Protein AF-A0AAJ1PQC5-F1 (afdb_monomer_lite)

Structure (mmCIF, N/CA/C/O backbone):
data_AF-A0AAJ1PQC5-F1
#
_entry.id   AF-A0AAJ1PQC5-F1
#
loop_
_atom_site.group_PDB
_atom_site.id
_atom_site.type_symbol
_atom_site.label_atom_id
_atom_site.label_alt_id
_atom_site.label_comp_id
_atom_site.label_asym_id
_atom_site.label_entity_id
_atom_site.label_seq_id
_atom_site.pdbx_PDB_ins_code
_atom_site.Cartn_x
_atom_site.Cartn_y
_atom_site.Cartn_z
_atom_site.occupancy
_atom_site.B_iso_or_equiv
_atom_site.auth_seq_id
_atom_site.auth_comp_id
_atom_site.auth_asym_id
_atom_site.auth_atom_id
_atom_site.pdbx_PDB_model_num
ATOM 1 N N . MET A 1 1 ? 17.591 -5.367 -22.629 1.00 50.50 1 MET A N 1
ATOM 2 C CA . MET A 1 1 ? 16.717 -6.170 -21.753 1.00 50.50 1 MET A CA 1
ATOM 3 C C . MET A 1 1 ? 16.448 -5.276 -20.563 1.00 50.50 1 MET A C 1
ATOM 5 O O . MET A 1 1 ? 17.423 -4.850 -19.960 1.00 50.50 1 MET A O 1
ATOM 9 N N . GLU A 1 2 ? 15.208 -4.846 -20.338 1.00 67.56 2 GLU A N 1
ATOM 10 C CA . GLU A 1 2 ? 14.907 -4.067 -19.130 1.00 67.56 2 GLU A CA 1
ATOM 11 C C . GLU A 1 2 ? 15.079 -4.991 -17.922 1.00 67.56 2 GLU A C 1
ATOM 13 O O . GLU A 1 2 ? 14.553 -6.107 -17.912 1.00 67.56 2 GLU A O 1
ATOM 18 N N . GLU A 1 3 ? 15.882 -4.566 -16.949 1.00 77.44 3 GLU A N 1
ATOM 19 C CA . GLU A 1 3 ? 16.037 -5.303 -15.701 1.00 77.44 3 GLU A CA 1
ATOM 20 C C . GLU A 1 3 ? 14.695 -5.320 -14.972 1.00 77.44 3 GLU A C 1
ATOM 22 O O . GLU A 1 3 ? 14.032 -4.295 -14.812 1.00 77.44 3 GLU A O 1
ATOM 27 N N . THR A 1 4 ? 14.256 -6.512 -14.570 1.00 87.38 4 THR A N 1
ATOM 28 C CA . THR A 1 4 ? 12.990 -6.656 -13.856 1.00 87.38 4 THR A CA 1
ATOM 29 C C . THR A 1 4 ? 13.178 -6.237 -12.407 1.00 87.38 4 THR A C 1
ATOM 31 O O . THR A 1 4 ? 14.032 -6.761 -11.696 1.00 87.38 4 THR A O 1
ATOM 34 N N . VAL A 1 5 ? 12.336 -5.316 -11.960 1.00 91.06 5 VAL A N 1
ATOM 35 C CA . VAL A 1 5 ? 12.307 -4.819 -10.585 1.00 91.06 5 VAL A CA 1
ATOM 36 C C . VAL A 1 5 ? 11.948 -5.948 -9.631 1.00 91.06 5 VAL A C 1
ATOM 38 O O . VAL A 1 5 ? 10.917 -6.592 -9.810 1.00 91.06 5 VAL A O 1
ATOM 41 N N . ILE A 1 6 ? 12.747 -6.158 -8.585 1.00 93.88 6 ILE A N 1
ATOM 42 C CA . ILE A 1 6 ? 12.507 -7.206 -7.586 1.00 93.88 6 ILE A CA 1
ATOM 43 C C . ILE A 1 6 ? 12.050 -6.591 -6.260 1.00 93.88 6 ILE A C 1
ATOM 45 O O . ILE A 1 6 ? 12.682 -5.682 -5.718 1.00 93.88 6 ILE A O 1
ATOM 49 N N . CYS A 1 7 ? 10.951 -7.109 -5.708 1.00 95.56 7 CYS A N 1
ATOM 50 C CA . CYS A 1 7 ? 10.478 -6.755 -4.375 1.00 95.56 7 CYS A CA 1
ATOM 51 C C . CYS A 1 7 ? 11.510 -7.151 -3.316 1.00 95.56 7 CYS A C 1
ATOM 53 O O . CYS A 1 7 ? 11.916 -8.305 -3.234 1.00 95.56 7 CYS A O 1
ATOM 55 N N . ARG A 1 8 ? 11.869 -6.227 -2.425 1.00 94.75 8 ARG A N 1
ATOM 56 C CA . ARG A 1 8 ? 12.889 -6.475 -1.391 1.00 94.75 8 ARG A CA 1
ATOM 57 C C . ARG A 1 8 ? 12.414 -7.320 -0.209 1.00 94.75 8 ARG A C 1
ATOM 59 O O . ARG A 1 8 ? 13.218 -7.636 0.660 1.00 94.75 8 ARG A O 1
ATOM 66 N N . LEU A 1 9 ? 11.121 -7.641 -0.150 1.00 94.75 9 LEU A N 1
ATOM 67 C CA . LEU A 1 9 ? 10.539 -8.444 0.926 1.00 94.75 9 LEU A CA 1
ATOM 68 C C . LEU A 1 9 ? 10.307 -9.893 0.492 1.00 94.75 9 LEU A C 1
ATOM 70 O O . LEU A 1 9 ? 10.751 -10.800 1.186 1.00 94.75 9 LEU A O 1
ATOM 74 N N . CYS A 1 10 ? 9.652 -10.116 -0.651 1.00 96.12 10 CYS A N 1
ATOM 75 C CA . CYS A 1 10 ? 9.372 -11.468 -1.152 1.00 96.12 10 CYS A CA 1
ATOM 76 C C . CYS A 1 10 ? 10.337 -11.958 -2.240 1.00 96.12 10 CYS A C 1
ATOM 78 O O . CYS A 1 10 ? 10.259 -13.120 -2.616 1.00 96.12 10 CYS A O 1
ATOM 80 N N . PHE A 1 11 ? 11.231 -11.103 -2.749 1.00 95.12 11 PHE A N 1
ATOM 81 C CA . PHE A 1 11 ? 12.136 -11.413 -3.865 1.00 95.12 11 PHE A CA 1
ATOM 82 C C . PHE A 1 11 ? 11.437 -11.802 -5.179 1.00 95.12 11 PHE A C 1
ATOM 84 O O . PHE A 1 11 ? 12.050 -12.397 -6.061 1.00 95.12 11 PHE A O 1
ATOM 91 N N . GLU A 1 12 ? 10.173 -11.412 -5.348 1.00 94.94 12 GLU A N 1
ATOM 92 C CA . GLU A 1 12 ? 9.416 -11.619 -6.585 1.00 94.94 12 GLU A CA 1
ATOM 93 C C . GLU A 1 12 ? 9.479 -10.396 -7.516 1.00 94.94 12 GLU A C 1
ATOM 95 O O . GLU A 1 12 ? 9.625 -9.259 -7.042 1.00 94.94 12 GLU A O 1
ATOM 100 N N . PRO A 1 13 ? 9.335 -10.601 -8.838 1.00 94.69 13 PRO A N 1
ATOM 101 C CA . PRO A 1 13 ? 9.296 -9.518 -9.811 1.00 94.69 13 PRO A CA 1
ATOM 102 C C . PRO A 1 13 ? 8.061 -8.618 -9.657 1.00 94.69 13 PRO A C 1
ATOM 104 O O . PRO A 1 13 ? 6.956 -9.075 -9.365 1.00 94.69 13 PRO A O 1
ATOM 107 N N . VAL A 1 14 ? 8.238 -7.319 -9.904 1.00 93.88 14 VAL A N 1
ATOM 108 C CA . VAL A 1 14 ? 7.193 -6.292 -9.809 1.00 93.88 14 VAL A CA 1
ATOM 109 C C . VAL A 1 14 ? 7.008 -5.601 -11.158 1.00 93.88 14 VAL A C 1
ATOM 111 O O . VAL A 1 14 ? 7.722 -4.663 -11.491 1.00 93.88 14 VAL A O 1
ATOM 114 N N . PHE A 1 15 ? 6.005 -6.029 -11.924 1.00 90.44 15 PHE A N 1
ATOM 115 C CA . PHE A 1 15 ? 5.760 -5.510 -13.279 1.00 90.44 15 PHE A CA 1
ATOM 116 C C . PHE A 1 15 ? 5.062 -4.140 -13.308 1.00 90.44 15 PHE A C 1
ATOM 118 O O . PHE A 1 15 ? 5.308 -3.329 -14.191 1.00 90.44 15 PHE A O 1
ATOM 125 N N . ASN A 1 16 ? 4.201 -3.857 -12.325 1.00 90.75 16 ASN A N 1
ATOM 126 C CA . ASN A 1 16 ? 3.423 -2.617 -12.238 1.00 90.75 16 ASN A CA 1
ATOM 127 C C . ASN A 1 16 ? 3.751 -1.875 -10.941 1.00 90.75 16 ASN A C 1
ATOM 129 O O . ASN A 1 16 ? 2.953 -1.833 -10.001 1.00 90.75 16 ASN A O 1
ATOM 133 N N . PHE A 1 17 ? 4.965 -1.330 -10.863 1.00 94.50 17 PHE A N 1
ATOM 134 C CA . PHE A 1 17 ? 5.478 -0.775 -9.617 1.00 94.50 17 PHE A CA 1
ATOM 135 C C . PHE A 1 17 ? 4.705 0.472 -9.150 1.00 94.50 17 PHE A C 1
ATOM 137 O O . PHE A 1 17 ? 4.759 1.554 -9.745 1.00 94.50 17 PHE A O 1
ATOM 144 N N . LEU A 1 18 ? 4.017 0.332 -8.014 1.00 96.25 18 LEU A N 1
ATOM 145 C CA . LEU A 1 18 ? 3.439 1.429 -7.243 1.00 96.25 18 LEU A CA 1
ATOM 146 C C . LEU A 1 18 ? 4.320 1.693 -6.025 1.00 96.25 18 LEU A C 1
ATOM 148 O O . LEU A 1 18 ? 4.478 0.819 -5.178 1.00 96.25 18 LEU A O 1
ATOM 152 N N . CYS A 1 19 ? 4.848 2.912 -5.890 1.00 96.94 19 CYS A N 1
ATOM 153 C CA . CYS A 1 19 ? 5.645 3.235 -4.712 1.00 96.94 19 CYS A CA 1
ATOM 154 C C . CYS A 1 19 ? 4.810 3.165 -3.429 1.00 96.94 19 CYS A C 1
ATOM 156 O O . CYS A 1 19 ? 3.636 3.552 -3.394 1.00 96.94 19 CYS A O 1
ATOM 158 N N . VAL A 1 20 ? 5.470 2.773 -2.342 1.00 96.81 20 VAL A N 1
ATOM 159 C CA . VAL A 1 20 ? 4.866 2.676 -1.008 1.00 96.81 20 VAL A CA 1
ATOM 160 C C . VAL A 1 20 ? 4.241 3.992 -0.542 1.00 96.81 20 VAL A C 1
ATOM 162 O O . VAL A 1 20 ? 3.238 3.976 0.149 1.00 96.81 20 VAL A O 1
ATOM 165 N N . ASN A 1 21 ? 4.736 5.149 -0.994 1.00 97.69 21 ASN A N 1
ATOM 166 C CA . ASN A 1 21 ? 4.124 6.446 -0.684 1.00 97.69 21 ASN A CA 1
ATOM 167 C C . ASN A 1 21 ? 2.756 6.645 -1.358 1.00 97.69 21 ASN A C 1
ATOM 169 O O . ASN A 1 21 ? 1.885 7.319 -0.810 1.00 97.69 21 ASN A O 1
ATOM 173 N N . CYS A 1 22 ? 2.548 6.091 -2.555 1.00 97.50 22 CYS A N 1
ATOM 174 C CA . CYS A 1 22 ? 1.241 6.117 -3.210 1.00 97.50 22 CYS A CA 1
ATOM 175 C C . CYS A 1 22 ? 0.244 5.194 -2.512 1.00 97.50 22 CYS A C 1
ATOM 177 O O . CYS A 1 22 ? -0.921 5.570 -2.395 1.00 97.50 22 CYS A O 1
ATOM 179 N N . LEU A 1 23 ? 0.703 4.028 -2.053 1.00 96.06 23 LEU A N 1
ATOM 180 C CA . LEU A 1 23 ? -0.105 3.104 -1.259 1.00 96.06 23 LEU A CA 1
ATOM 181 C C . LEU A 1 23 ? -0.443 3.722 0.106 1.00 96.06 23 LEU A C 1
ATOM 183 O O . LEU A 1 23 ? -1.614 3.751 0.481 1.00 96.06 23 LEU A O 1
ATOM 187 N N . ASN A 1 24 ? 0.550 4.331 0.769 1.00 97.38 24 ASN A N 1
ATOM 188 C CA . ASN A 1 24 ? 0.394 5.045 2.034 1.00 97.38 24 ASN A CA 1
ATOM 189 C C . ASN A 1 24 ? -0.730 6.071 1.959 1.00 97.38 24 ASN A C 1
ATOM 191 O O . ASN A 1 24 ? -1.656 6.021 2.749 1.00 97.38 24 ASN A O 1
ATOM 195 N N . LYS A 1 25 ? -0.716 6.944 0.944 1.00 96.88 25 LYS A N 1
ATOM 196 C CA . LYS A 1 25 ? -1.757 7.968 0.765 1.00 96.88 25 LYS A CA 1
ATOM 197 C C . LYS A 1 25 ? -3.172 7.391 0.736 1.00 96.88 25 LYS A C 1
ATOM 199 O O . LYS A 1 25 ? -4.076 7.992 1.309 1.00 96.88 25 LYS A O 1
ATOM 204 N N . THR A 1 26 ? -3.371 6.255 0.068 1.00 94.62 26 THR A N 1
ATOM 205 C CA . THR A 1 26 ? -4.680 5.591 0.018 1.00 94.62 26 THR A CA 1
ATOM 206 C C . THR A 1 26 ? -5.082 5.068 1.398 1.00 94.62 26 THR A C 1
ATOM 208 O O . THR A 1 26 ? -6.222 5.263 1.818 1.00 94.62 26 THR A O 1
ATOM 211 N N . ILE A 1 27 ? -4.149 4.457 2.125 1.00 95.31 27 ILE A N 1
ATOM 212 C CA . ILE A 1 27 ? -4.405 3.882 3.450 1.00 95.31 27 ILE A CA 1
ATOM 213 C C . ILE A 1 27 ? -4.585 4.977 4.508 1.00 95.31 27 ILE A C 1
ATOM 215 O O . ILE A 1 27 ? -5.548 4.913 5.265 1.00 95.31 27 ILE A O 1
ATOM 219 N N . SER A 1 28 ? -3.748 6.019 4.524 1.00 96.00 28 SER A N 1
ATOM 220 C CA . SER A 1 28 ? -3.887 7.189 5.403 1.00 96.00 28 SER A CA 1
ATOM 221 C C . SER A 1 28 ? -5.239 7.869 5.201 1.00 96.00 28 SER A C 1
ATOM 223 O O . SER A 1 28 ? -5.921 8.178 6.176 1.00 96.00 28 SER A O 1
ATOM 225 N N . ALA A 1 29 ? -5.672 8.056 3.946 1.00 94.50 29 ALA A N 1
ATOM 226 C CA . ALA A 1 29 ? -6.985 8.627 3.649 1.00 94.50 29 ALA A CA 1
ATOM 227 C C . ALA A 1 29 ? -8.111 7.755 4.228 1.00 94.50 29 ALA A C 1
ATOM 229 O O . ALA A 1 29 ? -9.009 8.262 4.902 1.00 94.50 29 ALA A O 1
ATOM 230 N N . TRP A 1 30 ? -8.024 6.436 4.051 1.00 94.12 30 TRP A N 1
ATOM 231 C CA . TRP A 1 30 ? -8.984 5.501 4.631 1.00 94.12 30 TRP A CA 1
ATOM 232 C C . TRP A 1 30 ? -8.986 5.529 6.170 1.00 94.12 30 TRP A C 1
ATOM 234 O O . TRP A 1 30 ? -10.049 5.680 6.773 1.00 94.12 30 TRP A O 1
ATOM 244 N N . LEU A 1 31 ? -7.819 5.470 6.818 1.00 93.94 31 LEU A N 1
ATOM 245 C CA . LEU A 1 31 ? -7.690 5.527 8.279 1.00 93.94 31 LEU A CA 1
ATOM 246 C C . LEU A 1 31 ? -8.213 6.847 8.854 1.00 93.94 31 LEU A C 1
ATOM 248 O O . LEU A 1 31 ? -8.929 6.828 9.856 1.00 93.94 31 LEU A O 1
ATOM 252 N N . SER A 1 32 ? -7.928 7.977 8.199 1.00 93.62 32 SER A N 1
ATOM 253 C CA . SER A 1 32 ? -8.406 9.302 8.621 1.00 93.62 32 SER A CA 1
ATOM 254 C C . SER A 1 32 ? -9.933 9.406 8.634 1.00 93.62 32 SER A C 1
ATOM 256 O O . SER A 1 32 ? -10.503 10.074 9.491 1.00 93.62 32 SER A O 1
ATOM 258 N N . SER A 1 33 ? -10.617 8.675 7.745 1.00 91.31 33 SER A N 1
ATOM 259 C CA . SER A 1 33 ? -12.083 8.644 7.709 1.00 91.31 33 SER A CA 1
ATOM 260 C C . SER A 1 33 ? -12.712 7.833 8.848 1.00 91.31 33 SER A C 1
ATOM 262 O O . SER A 1 33 ? -13.912 7.942 9.089 1.00 91.31 33 SER A O 1
ATOM 264 N N . LEU A 1 34 ? -11.919 7.009 9.545 1.00 88.44 34 LEU A N 1
ATOM 265 C CA . LEU A 1 34 ? -12.406 6.086 10.569 1.00 88.44 34 LEU A CA 1
ATOM 266 C C . LEU A 1 34 ? -11.937 6.457 11.976 1.00 88.44 34 LEU A C 1
ATOM 268 O O . LEU A 1 34 ? -12.730 6.400 12.915 1.00 88.44 34 LEU A O 1
ATOM 272 N N . ASN A 1 35 ? -10.648 6.764 12.148 1.00 81.00 35 ASN A N 1
ATOM 273 C CA . ASN A 1 35 ? -10.043 6.981 13.458 1.00 81.00 35 ASN A CA 1
ATOM 274 C C . ASN A 1 35 ? -8.723 7.770 13.367 1.00 81.00 35 ASN A C 1
ATOM 276 O O . ASN A 1 35 ? -7.650 7.198 13.161 1.00 81.00 35 ASN A O 1
ATOM 280 N N . ASN A 1 36 ? -8.786 9.078 13.635 1.00 83.88 36 ASN A N 1
ATOM 281 C CA . ASN A 1 36 ? -7.608 9.956 13.627 1.00 83.88 36 ASN A CA 1
ATOM 282 C C . ASN A 1 36 ? -6.519 9.559 14.637 1.00 83.88 36 ASN A C 1
ATOM 284 O O . ASN A 1 36 ? -5.354 9.878 14.419 1.00 83.88 36 ASN A O 1
ATOM 288 N N . LYS A 1 37 ? -6.850 8.851 15.727 1.00 88.69 37 LYS A N 1
ATOM 289 C CA . LYS A 1 37 ? -5.842 8.429 16.714 1.00 88.69 37 LYS A CA 1
ATOM 290 C C . LYS A 1 37 ? -4.899 7.367 16.141 1.00 88.69 37 LYS A C 1
ATOM 292 O O . LYS A 1 37 ? -3.709 7.396 16.426 1.00 88.69 37 LYS A O 1
ATOM 297 N N . ILE A 1 38 ? -5.426 6.455 15.323 1.00 91.75 38 ILE A N 1
ATOM 298 C CA . ILE A 1 38 ? -4.648 5.371 14.700 1.00 91.75 38 ILE A CA 1
ATOM 299 C C . ILE A 1 38 ? -3.734 5.912 13.596 1.00 91.75 38 ILE A C 1
ATOM 301 O O . ILE A 1 38 ? -2.656 5.365 13.377 1.00 91.75 38 ILE A O 1
ATOM 305 N N . LEU A 1 39 ? -4.127 7.006 12.938 1.00 93.44 39 LEU A N 1
ATOM 306 C CA . LEU A 1 39 ? -3.361 7.603 11.846 1.00 93.44 39 LEU A CA 1
ATOM 307 C C . LEU A 1 39 ? -1.940 8.017 12.269 1.00 93.44 39 LEU A C 1
ATOM 309 O O . LEU A 1 39 ? -0.992 7.756 11.539 1.00 93.44 39 LEU A O 1
ATOM 313 N N . ASN A 1 40 ? -1.765 8.604 13.455 1.00 92.06 40 ASN A N 1
ATOM 314 C CA . ASN A 1 40 ? -0.438 9.039 13.914 1.00 92.06 40 ASN A CA 1
ATOM 315 C C . ASN A 1 40 ? 0.515 7.855 14.164 1.00 92.06 40 ASN A C 1
ATOM 317 O O . ASN A 1 40 ? 1.681 7.886 13.760 1.00 92.06 40 ASN A O 1
ATOM 321 N N . ASP A 1 41 ? 0.011 6.791 14.796 1.00 95.31 41 ASP A N 1
ATOM 322 C CA . ASP A 1 41 ? 0.772 5.552 14.981 1.00 95.31 41 ASP A CA 1
ATOM 323 C C . ASP A 1 41 ? 1.105 4.908 13.622 1.00 95.31 41 ASP A C 1
ATOM 325 O O . ASP A 1 41 ? 2.189 4.348 13.447 1.00 95.31 41 ASP A O 1
ATOM 329 N N . TYR A 1 42 ? 0.182 4.998 12.660 1.00 96.94 42 TYR A N 1
ATOM 330 C CA . TYR A 1 42 ? 0.353 4.466 11.311 1.00 96.94 42 TYR A CA 1
ATOM 331 C C . TYR A 1 42 ? 1.451 5.193 10.528 1.00 96.94 42 TYR A C 1
ATOM 333 O O . TYR A 1 42 ? 2.309 4.539 9.941 1.00 96.94 42 TYR A O 1
ATOM 341 N N . GLU A 1 43 ? 1.484 6.528 10.556 1.00 95.94 43 GLU A N 1
ATOM 342 C CA . GLU A 1 43 ? 2.538 7.292 9.873 1.00 95.94 43 GLU A CA 1
ATOM 343 C C . GLU A 1 43 ? 3.922 6.961 10.452 1.00 95.94 43 GLU A C 1
ATOM 345 O O . GLU A 1 43 ? 4.898 6.824 9.713 1.00 95.94 43 GLU A O 1
ATOM 350 N N . SER A 1 44 ? 4.001 6.726 11.766 1.00 96.31 44 SER A N 1
ATOM 351 C CA . SER A 1 44 ? 5.236 6.271 12.416 1.00 96.31 44 SER A CA 1
ATOM 352 C C . SER A 1 44 ? 5.661 4.883 11.921 1.00 96.31 44 SER A C 1
ATOM 354 O O . SER A 1 44 ? 6.835 4.651 11.632 1.00 96.31 44 SER A O 1
ATOM 356 N N . PHE A 1 45 ? 4.709 3.956 11.778 1.00 97.62 45 PHE A N 1
ATOM 357 C CA . PHE A 1 45 ? 4.952 2.644 11.180 1.00 97.62 45 PHE A CA 1
ATOM 358 C C . PHE A 1 45 ? 5.429 2.751 9.723 1.00 97.62 45 PHE A C 1
ATOM 360 O O . PHE A 1 45 ? 6.429 2.126 9.366 1.00 97.62 45 PHE A O 1
ATOM 367 N N . HIS A 1 46 ? 4.773 3.575 8.902 1.00 97.75 46 HIS A N 1
ATOM 368 C CA . HIS A 1 46 ? 5.129 3.772 7.495 1.00 97.75 46 HIS A CA 1
ATOM 369 C C . HIS A 1 46 ? 6.552 4.319 7.334 1.00 97.75 46 HIS A C 1
ATOM 371 O O . HIS A 1 46 ? 7.324 3.806 6.523 1.00 97.75 46 HIS A O 1
ATOM 377 N N . LEU A 1 47 ? 6.937 5.308 8.147 1.00 97.31 47 LEU A N 1
ATOM 378 C CA . LEU A 1 47 ? 8.299 5.852 8.152 1.00 97.31 47 LEU A CA 1
ATOM 379 C C . LEU A 1 47 ? 9.345 4.802 8.548 1.00 97.31 47 LEU A C 1
ATOM 381 O O . LEU A 1 47 ? 10.396 4.709 7.916 1.00 97.31 47 LEU A O 1
ATOM 385 N N . ASN A 1 48 ? 9.052 3.972 9.550 1.00 97.44 48 ASN A N 1
ATOM 386 C CA . ASN A 1 48 ? 9.948 2.884 9.946 1.00 97.44 48 ASN A CA 1
ATOM 387 C C . ASN A 1 48 ? 10.123 1.850 8.826 1.00 97.44 48 ASN A C 1
ATOM 389 O O . ASN A 1 48 ? 11.237 1.385 8.582 1.00 97.44 48 ASN A O 1
ATOM 393 N N . LEU A 1 49 ? 9.042 1.517 8.120 1.00 96.31 49 LEU A N 1
ATOM 394 C CA . LEU A 1 49 ? 9.072 0.596 6.988 1.00 96.31 49 LEU A CA 1
ATOM 395 C C . LEU A 1 49 ? 9.890 1.172 5.821 1.00 96.31 49 LEU A C 1
ATOM 397 O O . LEU A 1 49 ? 10.751 0.474 5.286 1.00 96.31 49 LEU A O 1
ATOM 401 N N . LEU A 1 50 ? 9.689 2.449 5.477 1.00 95.88 50 LEU A N 1
ATOM 402 C CA . LEU A 1 50 ? 10.507 3.164 4.490 1.00 95.88 50 LEU A CA 1
ATOM 403 C C . LEU A 1 50 ? 11.997 3.082 4.830 1.00 95.88 50 LEU A C 1
ATOM 405 O O . LEU A 1 50 ? 12.799 2.672 3.995 1.00 95.88 50 LEU A O 1
ATOM 409 N N . ASN A 1 51 ? 12.363 3.415 6.067 1.00 95.38 51 ASN A N 1
ATOM 410 C CA . ASN A 1 51 ? 13.759 3.405 6.503 1.00 95.38 51 ASN A CA 1
ATOM 411 C C . ASN A 1 51 ? 14.373 2.001 6.444 1.00 95.38 51 ASN A C 1
ATOM 413 O O . ASN A 1 51 ? 15.524 1.854 6.044 1.00 95.38 51 ASN A O 1
ATOM 417 N N . LYS A 1 52 ? 13.604 0.965 6.800 1.00 96.00 52 LYS A N 1
ATOM 418 C CA . LYS A 1 52 ? 14.066 -0.429 6.792 1.00 96.00 52 LYS A CA 1
ATOM 419 C C . LYS A 1 52 ? 14.338 -0.963 5.383 1.00 96.00 52 LYS A C 1
ATOM 421 O O . LYS A 1 52 ? 15.249 -1.767 5.212 1.00 96.00 52 LYS A O 1
ATOM 426 N N . PHE A 1 53 ? 13.545 -0.553 4.393 1.00 94.62 53 PHE A N 1
ATOM 427 C CA . PHE A 1 53 ? 13.598 -1.111 3.034 1.00 94.62 53 PHE A C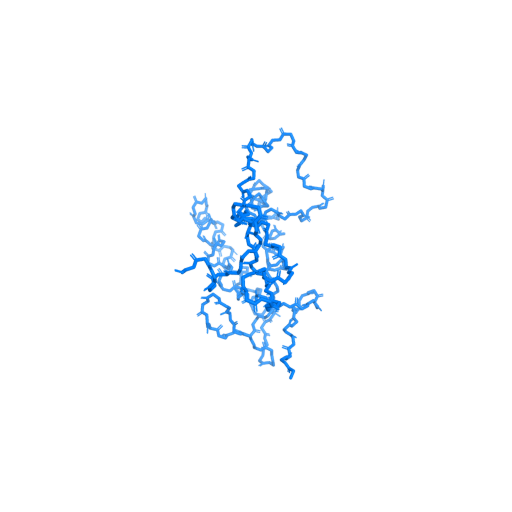A 1
ATOM 428 C C . PHE A 1 53 ? 14.167 -0.159 1.972 1.00 94.62 53 PHE A C 1
ATOM 430 O O . PHE A 1 53 ? 14.280 -0.546 0.805 1.00 94.62 53 PHE A O 1
ATOM 437 N N . SER A 1 54 ? 14.568 1.049 2.364 1.00 93.81 54 SER A N 1
ATOM 438 C CA . SER A 1 54 ? 15.262 2.018 1.518 1.00 93.81 54 SER A CA 1
ATOM 439 C C . SER A 1 54 ? 16.665 1.533 1.117 1.00 93.81 54 SER A C 1
ATOM 441 O O . SER A 1 54 ? 17.399 0.978 1.933 1.00 93.81 54 SER A O 1
ATOM 443 N N . SER A 1 55 ? 17.069 1.744 -0.138 1.00 90.25 55 SER A N 1
ATOM 444 C CA . SER A 1 55 ? 18.456 1.575 -0.598 1.00 90.25 55 SER A CA 1
ATOM 445 C C . SER A 1 55 ? 18.769 2.392 -1.833 1.00 90.25 55 SER A C 1
ATOM 447 O O . SER A 1 55 ? 17.962 2.505 -2.750 1.00 90.25 55 SER A O 1
ATOM 449 N N . GLU A 1 56 ? 19.984 2.920 -1.861 1.00 88.75 56 GLU A N 1
ATOM 450 C CA . GLU A 1 56 ? 20.486 3.732 -2.964 1.00 88.75 56 GLU A CA 1
ATOM 451 C C . GLU A 1 56 ? 20.707 2.931 -4.252 1.00 88.75 56 GLU A C 1
ATOM 453 O O . GLU A 1 56 ? 20.609 3.508 -5.331 1.00 88.75 56 GLU A O 1
ATOM 458 N N . GLU A 1 57 ? 20.937 1.619 -4.143 1.00 85.81 57 GLU A N 1
ATOM 459 C CA . GLU A 1 57 ? 21.268 0.737 -5.270 1.00 85.81 57 GLU A CA 1
ATOM 460 C C . GLU A 1 57 ? 20.049 0.408 -6.139 1.00 85.81 57 GLU A C 1
ATOM 462 O O . GLU A 1 57 ? 20.174 0.276 -7.352 1.00 85.81 57 GLU A O 1
ATOM 467 N N . ASN A 1 58 ? 18.859 0.326 -5.534 1.00 82.69 58 ASN A N 1
ATOM 468 C CA . ASN A 1 58 ? 17.643 -0.114 -6.215 1.00 82.69 58 ASN A CA 1
ATOM 469 C C . ASN A 1 58 ? 16.601 0.996 -6.186 1.00 82.69 58 ASN A C 1
ATOM 471 O O . ASN A 1 58 ? 15.855 1.158 -5.215 1.00 82.69 58 ASN A O 1
ATOM 475 N N . GLN A 1 59 ? 16.554 1.754 -7.274 1.00 92.00 59 GLN A N 1
ATOM 476 C CA . GLN A 1 59 ? 15.586 2.817 -7.464 1.00 92.00 59 GLN A CA 1
ATOM 477 C C . GLN A 1 59 ? 14.592 2.448 -8.552 1.00 92.00 59 GLN A C 1
ATOM 479 O O . GLN A 1 59 ? 14.991 1.987 -9.612 1.00 92.00 59 GLN A O 1
ATOM 484 N N . GLU A 1 60 ? 13.310 2.714 -8.309 1.00 94.62 60 GLU A N 1
ATOM 485 C CA . GLU A 1 60 ? 12.270 2.458 -9.301 1.00 94.62 60 GLU A CA 1
ATOM 486 C C . GLU A 1 60 ? 11.280 3.619 -9.419 1.00 94.62 60 GLU A C 1
ATOM 488 O O . GLU A 1 60 ? 10.955 4.307 -8.440 1.00 94.62 60 GLU A O 1
ATOM 493 N N . LYS A 1 61 ? 10.782 3.849 -10.637 1.00 96.25 61 LYS A N 1
ATOM 494 C CA . LYS A 1 61 ? 9.824 4.900 -10.955 1.00 96.25 61 LYS A CA 1
ATOM 495 C C . LYS A 1 61 ? 8.399 4.395 -10.767 1.00 96.25 61 LYS A C 1
ATOM 497 O O . LYS A 1 61 ? 7.905 3.524 -11.471 1.00 96.25 61 LYS A O 1
ATOM 502 N N . CYS A 1 62 ? 7.670 5.029 -9.856 1.00 96.75 62 CYS A N 1
ATOM 503 C CA . CYS A 1 62 ? 6.262 4.712 -9.636 1.00 96.75 62 CYS A CA 1
ATOM 504 C C . CYS A 1 62 ? 5.412 5.006 -10.881 1.00 96.75 62 CYS A C 1
ATOM 506 O O . CYS A 1 62 ? 5.395 6.143 -11.367 1.00 96.75 62 CYS A O 1
ATOM 508 N N . ILE A 1 63 ? 4.605 4.040 -11.327 1.00 96.62 63 ILE A N 1
ATOM 509 C CA . ILE A 1 63 ? 3.710 4.224 -12.482 1.00 96.62 63 ILE A CA 1
ATOM 510 C C . ILE A 1 63 ? 2.635 5.295 -12.234 1.00 96.62 63 ILE A C 1
ATOM 512 O O . ILE A 1 63 ? 2.231 5.991 -13.163 1.00 96.62 63 ILE A O 1
ATOM 516 N N . LYS A 1 64 ? 2.214 5.482 -10.973 1.00 96.62 64 LYS A N 1
ATOM 517 C CA . LYS A 1 64 ? 1.142 6.415 -10.588 1.00 96.62 64 LYS A CA 1
ATOM 518 C C . LYS A 1 64 ? 1.629 7.852 -10.424 1.00 96.62 64 LYS A C 1
ATOM 520 O O . LYS A 1 64 ? 1.072 8.758 -11.030 1.00 96.62 64 LYS A O 1
ATOM 525 N N . CYS A 1 65 ? 2.641 8.090 -9.585 1.00 97.69 65 CYS A N 1
ATOM 526 C CA . CYS A 1 65 ? 3.117 9.455 -9.307 1.00 97.69 65 CYS A CA 1
ATOM 527 C C . CYS A 1 65 ? 4.333 9.877 -10.135 1.00 97.69 65 CYS A C 1
ATOM 529 O O . CYS A 1 65 ? 4.769 11.019 -10.009 1.00 97.69 65 CYS A O 1
ATOM 531 N N . ARG A 1 66 ? 4.895 8.969 -10.944 1.00 97.44 66 ARG A N 1
ATOM 532 C CA . ARG A 1 66 ? 6.076 9.184 -11.796 1.00 97.44 66 ARG A CA 1
ATOM 533 C C . ARG A 1 66 ? 7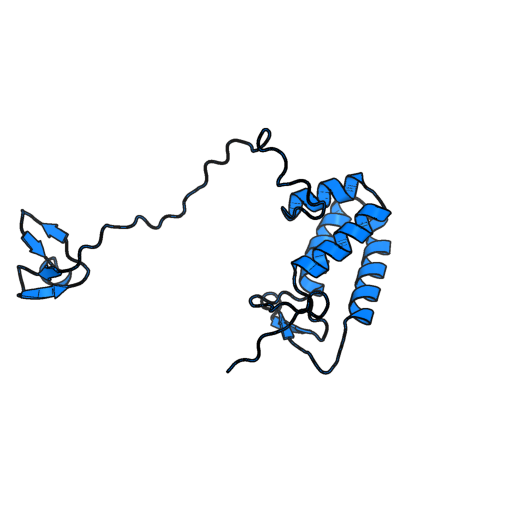.355 9.585 -11.050 1.00 97.44 66 ARG A C 1
ATOM 535 O O . ARG A 1 66 ? 8.337 9.928 -11.701 1.00 97.44 66 ARG A O 1
ATOM 542 N N . ARG A 1 67 ? 7.367 9.518 -9.714 1.00 97.19 67 ARG A N 1
ATOM 543 C CA . ARG A 1 67 ? 8.551 9.768 -8.881 1.00 97.19 67 ARG A CA 1
ATOM 544 C C . ARG A 1 67 ? 9.364 8.491 -8.715 1.00 97.19 67 ARG A C 1
ATOM 546 O O . ARG A 1 67 ? 8.786 7.421 -8.516 1.00 97.19 67 ARG A O 1
ATOM 553 N N . THR A 1 68 ? 10.680 8.643 -8.740 1.00 96.19 68 THR A N 1
ATOM 554 C CA . THR A 1 68 ? 11.636 7.595 -8.386 1.00 96.19 68 THR A CA 1
ATOM 555 C C . THR A 1 68 ? 11.698 7.433 -6.869 1.00 96.19 68 THR A C 1
ATOM 557 O O . THR A 1 68 ? 11.631 8.418 -6.130 1.00 96.19 68 THR A O 1
ATOM 560 N N . THR A 1 69 ? 11.781 6.195 -6.390 1.00 95.50 69 THR A N 1
ATOM 561 C CA . THR A 1 69 ? 11.935 5.871 -4.968 1.00 95.50 69 THR A CA 1
ATOM 562 C C . THR A 1 69 ? 12.971 4.775 -4.781 1.00 95.50 69 THR A C 1
ATOM 564 O O . THR A 1 69 ? 13.105 3.894 -5.617 1.00 95.50 69 THR A O 1
ATOM 567 N N . ASN A 1 70 ? 13.664 4.837 -3.652 1.00 95.69 70 ASN A N 1
ATOM 568 C CA . ASN A 1 70 ? 14.636 3.863 -3.165 1.00 95.69 70 ASN A CA 1
ATOM 569 C C . ASN A 1 70 ? 14.002 2.716 -2.352 1.00 95.69 70 ASN A C 1
ATOM 571 O O . ASN A 1 70 ? 14.709 1.872 -1.811 1.00 95.69 70 ASN A O 1
ATOM 575 N N . THR A 1 71 ? 12.673 2.707 -2.197 1.00 96.00 71 THR A N 1
ATOM 576 C CA . THR A 1 71 ? 11.949 1.662 -1.464 1.00 96.00 71 THR A CA 1
ATOM 577 C C . THR A 1 71 ? 11.132 0.831 -2.440 1.00 96.00 71 THR A C 1
ATOM 579 O O . THR A 1 71 ? 10.027 1.214 -2.836 1.00 96.00 71 THR A O 1
ATOM 582 N N . VAL A 1 72 ? 11.684 -0.320 -2.819 1.00 95.38 72 VAL A N 1
ATOM 583 C CA . VAL A 1 72 ? 11.086 -1.231 -3.798 1.00 95.38 72 VAL A CA 1
ATOM 584 C C . VAL A 1 72 ? 10.392 -2.390 -3.082 1.00 95.38 72 VAL A C 1
ATOM 586 O O . VAL A 1 72 ? 11.010 -3.391 -2.726 1.00 95.38 72 VAL A O 1
ATOM 589 N N . LEU A 1 73 ? 9.086 -2.251 -2.865 1.00 96.81 73 LEU A N 1
ATOM 590 C CA . LEU A 1 73 ? 8.217 -3.306 -2.344 1.00 96.81 73 LEU A CA 1
ATOM 591 C C . LEU A 1 73 ? 7.048 -3.524 -3.300 1.00 96.81 73 LEU A C 1
ATOM 593 O O . LEU A 1 73 ? 6.500 -2.560 -3.838 1.00 96.81 73 LEU A O 1
ATOM 597 N N . CYS A 1 74 ? 6.645 -4.779 -3.496 1.00 95.44 74 CYS A N 1
ATOM 598 C CA . CYS A 1 74 ? 5.425 -5.065 -4.238 1.00 95.44 74 CYS A CA 1
ATOM 599 C C . CYS A 1 74 ? 4.194 -4.601 -3.432 1.00 95.44 74 CYS A C 1
ATOM 601 O O . CYS A 1 74 ? 4.238 -4.576 -2.193 1.00 95.44 74 CYS A O 1
ATOM 603 N N . PRO A 1 75 ? 3.079 -4.259 -4.106 1.00 93.88 75 PRO A N 1
ATOM 604 C CA . PRO A 1 75 ? 1.867 -3.814 -3.425 1.00 93.88 75 PRO A CA 1
ATOM 605 C C . PRO A 1 75 ? 1.362 -4.810 -2.379 1.00 93.88 75 PRO A C 1
ATOM 607 O O . PRO A 1 75 ? 0.992 -4.397 -1.285 1.00 93.88 75 PRO A O 1
ATOM 610 N N . TYR A 1 76 ? 1.415 -6.110 -2.683 1.00 93.56 76 TYR A N 1
ATOM 611 C CA . TYR A 1 76 ? 0.982 -7.158 -1.762 1.00 93.56 76 TYR A CA 1
ATOM 612 C C . TYR A 1 76 ? 1.785 -7.148 -0.456 1.00 93.56 76 TYR A C 1
ATOM 614 O O . TYR A 1 76 ? 1.195 -7.076 0.617 1.00 93.56 76 TYR A O 1
ATOM 622 N N . CYS A 1 77 ? 3.121 -7.143 -0.531 1.00 95.38 77 CYS A N 1
ATOM 623 C CA . CYS A 1 77 ? 3.980 -7.141 0.655 1.00 95.38 77 CYS A CA 1
ATOM 624 C C . CYS A 1 77 ? 3.736 -5.911 1.530 1.00 95.38 77 CYS A C 1
ATOM 626 O O . CYS A 1 77 ? 3.607 -6.039 2.743 1.00 95.38 77 CYS A O 1
ATOM 628 N N . TYR A 1 78 ? 3.623 -4.725 0.926 1.00 96.50 78 TYR A N 1
ATOM 629 C CA . TYR A 1 78 ? 3.334 -3.512 1.687 1.00 96.50 78 TYR A CA 1
ATOM 630 C C . TYR A 1 78 ? 1.965 -3.585 2.381 1.00 96.50 78 TYR A C 1
ATOM 632 O O . TYR A 1 78 ? 1.868 -3.318 3.575 1.00 96.50 78 TYR A O 1
ATOM 640 N N . VAL A 1 79 ? 0.911 -3.987 1.662 1.00 95.25 79 VAL A N 1
ATOM 641 C CA . VAL A 1 79 ? -0.440 -4.112 2.237 1.00 95.25 79 VAL A CA 1
ATOM 642 C C . VAL A 1 79 ? -0.486 -5.204 3.316 1.00 95.25 79 VAL A C 1
ATOM 644 O O . VAL A 1 79 ? -1.159 -5.012 4.325 1.00 95.25 79 VAL A O 1
ATOM 647 N N . ASN A 1 80 ? 0.264 -6.298 3.166 1.00 94.88 80 ASN A N 1
ATOM 648 C CA . ASN A 1 80 ? 0.392 -7.344 4.183 1.00 94.88 80 ASN A CA 1
ATOM 649 C C . ASN A 1 80 ? 1.051 -6.819 5.472 1.00 94.88 80 ASN A C 1
ATOM 651 O O . ASN A 1 80 ? 0.532 -7.048 6.562 1.00 94.88 80 ASN A O 1
ATOM 655 N N . GLU A 1 81 ? 2.151 -6.066 5.367 1.00 97.06 81 GLU A N 1
ATOM 656 C CA . GLU A 1 81 ? 2.794 -5.440 6.535 1.00 97.06 81 GLU A CA 1
ATOM 657 C C . GLU A 1 81 ? 1.833 -4.481 7.254 1.00 97.06 81 GLU A C 1
ATOM 659 O O . GLU A 1 81 ? 1.727 -4.494 8.482 1.00 97.06 81 GLU A O 1
ATOM 664 N N . VAL A 1 82 ? 1.070 -3.689 6.490 1.00 96.75 82 VAL A N 1
ATOM 665 C CA . VAL A 1 82 ? 0.022 -2.821 7.044 1.00 96.75 82 VAL A CA 1
ATOM 666 C C . VAL A 1 82 ? -1.058 -3.652 7.739 1.00 96.75 82 VAL A C 1
ATOM 668 O O . VAL A 1 82 ? -1.468 -3.307 8.845 1.00 96.75 82 VAL A O 1
ATOM 671 N N . PHE A 1 83 ? -1.518 -4.746 7.129 1.00 95.62 83 PHE A N 1
ATOM 672 C CA . PHE A 1 83 ? -2.534 -5.619 7.714 1.00 95.62 83 PHE A CA 1
ATOM 673 C C . PHE A 1 83 ? -2.096 -6.150 9.080 1.00 95.62 83 PHE A C 1
ATOM 675 O O . PHE A 1 83 ? -2.840 -5.988 10.047 1.00 95.62 83 PHE A O 1
ATOM 682 N N . TRP A 1 84 ? -0.894 -6.725 9.187 1.00 96.00 84 TRP A N 1
ATOM 683 C CA . TRP A 1 84 ? -0.386 -7.251 10.458 1.00 96.00 84 TRP A CA 1
ATOM 684 C C . TRP A 1 84 ? -0.191 -6.152 11.499 1.00 96.00 84 TRP A C 1
ATOM 686 O O . TRP A 1 84 ? -0.495 -6.350 12.679 1.00 96.00 84 TRP A O 1
ATOM 696 N N . TRP A 1 85 ? 0.240 -4.964 11.073 1.00 97.19 85 TRP A N 1
ATOM 697 C CA . TRP A 1 85 ? 0.311 -3.804 11.953 1.00 97.19 85 TRP A CA 1
ATOM 698 C C . TRP A 1 85 ? -1.072 -3.406 12.500 1.00 97.19 85 TRP A C 1
ATOM 700 O O . TRP A 1 85 ? -1.221 -3.250 13.715 1.00 97.19 85 TRP A O 1
ATOM 710 N N . ILE A 1 86 ? -2.101 -3.313 11.645 1.00 95.38 86 ILE A N 1
ATOM 711 C CA . ILE A 1 86 ? -3.481 -3.018 12.071 1.00 95.38 86 ILE A CA 1
ATOM 712 C C . ILE A 1 86 ? -4.011 -4.143 12.965 1.00 95.38 86 ILE A C 1
ATOM 714 O O . ILE A 1 86 ? -4.623 -3.861 13.990 1.00 95.38 86 ILE A O 1
ATOM 718 N N . PHE A 1 87 ? -3.775 -5.407 12.611 1.00 94.81 87 PHE A N 1
ATOM 719 C CA . PHE A 1 87 ? -4.261 -6.578 13.344 1.00 94.81 87 PHE A CA 1
ATOM 720 C C . PHE A 1 87 ? -3.809 -6.570 14.806 1.00 94.81 87 PHE A C 1
ATOM 722 O O . PHE A 1 87 ? -4.618 -6.808 15.702 1.00 94.81 87 PHE A O 1
ATOM 729 N N . ASN A 1 88 ? -2.551 -6.201 15.049 1.00 95.56 88 ASN A N 1
ATOM 730 C CA . ASN A 1 88 ? -1.986 -6.088 16.393 1.00 95.56 88 ASN A CA 1
ATOM 731 C C . ASN A 1 88 ? -2.526 -4.889 17.198 1.00 95.56 88 ASN A C 1
ATOM 733 O O . ASN A 1 88 ? -2.312 -4.816 18.408 1.00 95.56 88 ASN A O 1
ATOM 737 N N . LYS A 1 89 ? -3.207 -3.938 16.549 1.00 94.00 89 LYS A N 1
ATOM 738 C CA . LYS A 1 89 ? -3.775 -2.730 17.171 1.00 94.00 89 LYS A CA 1
ATOM 739 C C . LYS A 1 89 ? -5.286 -2.837 17.376 1.00 94.00 89 LYS A C 1
ATOM 741 O O . LYS A 1 89 ? -5.787 -2.496 18.443 1.00 94.00 89 LYS A O 1
ATOM 746 N N . ASP A 1 90 ? -6.005 -3.276 16.348 1.00 94.06 90 ASP A N 1
ATOM 747 C CA . ASP A 1 90 ? -7.459 -3.406 16.319 1.00 94.06 90 ASP A CA 1
ATOM 748 C C . ASP A 1 90 ? -7.879 -4.478 15.296 1.00 94.06 90 ASP A C 1
ATOM 750 O O . ASP A 1 90 ? -7.928 -4.254 14.082 1.00 94.06 90 ASP A O 1
ATOM 754 N N . ILE A 1 91 ? -8.256 -5.652 15.806 1.00 93.12 91 ILE A N 1
ATOM 755 C CA . ILE A 1 91 ? -8.705 -6.787 14.991 1.00 93.12 91 ILE A CA 1
ATOM 756 C C . ILE A 1 91 ? -9.954 -6.475 14.151 1.00 93.12 91 ILE A C 1
ATOM 758 O O . ILE A 1 91 ? -10.121 -7.014 13.054 1.00 93.12 91 ILE A O 1
ATOM 762 N N . ASN A 1 92 ? -10.852 -5.608 14.628 1.00 91.81 92 ASN A N 1
ATOM 763 C CA . ASN A 1 92 ? -12.059 -5.248 13.886 1.00 91.81 92 ASN A CA 1
ATOM 764 C C . ASN A 1 92 ? -11.724 -4.303 12.734 1.00 91.81 92 ASN A C 1
ATOM 766 O O . ASN A 1 92 ? -12.316 -4.414 11.657 1.00 91.81 92 ASN A O 1
ATOM 770 N N . LEU A 1 93 ? -10.762 -3.404 12.937 1.00 92.69 93 LEU A N 1
ATOM 771 C CA . LEU A 1 93 ? -10.236 -2.566 11.869 1.00 92.69 93 LEU A CA 1
ATOM 772 C C . LEU A 1 93 ? -9.488 -3.402 10.824 1.00 92.69 93 LEU A C 1
ATOM 774 O O . LEU A 1 93 ? -9.719 -3.208 9.632 1.00 92.69 93 LEU A O 1
ATOM 778 N N . ALA A 1 94 ? -8.696 -4.391 11.243 1.00 92.12 94 ALA A N 1
ATOM 779 C CA . ALA A 1 94 ? -8.010 -5.309 10.331 1.00 92.12 94 ALA A CA 1
ATOM 780 C C . ALA A 1 94 ? -9.000 -6.100 9.459 1.00 92.12 94 ALA A C 1
ATOM 782 O O . ALA A 1 94 ? -8.831 -6.189 8.244 1.00 92.12 94 ALA A O 1
ATOM 783 N N . LYS A 1 95 ? -10.107 -6.584 10.040 1.00 89.31 95 LYS A N 1
ATOM 784 C CA . LYS A 1 95 ? -11.198 -7.224 9.279 1.00 89.31 95 LYS A CA 1
ATOM 785 C C . LYS A 1 95 ? -11.821 -6.296 8.233 1.00 89.31 95 LYS A C 1
ATOM 787 O O . LYS A 1 95 ? -12.220 -6.761 7.168 1.00 89.31 95 LYS A O 1
ATOM 792 N N . LYS A 1 96 ? -11.946 -4.997 8.527 1.00 90.44 96 LYS A N 1
ATOM 793 C CA . LYS A 1 96 ? -12.425 -4.005 7.548 1.00 90.44 96 LYS A CA 1
ATOM 794 C C . LYS A 1 96 ? -11.385 -3.754 6.458 1.00 90.44 96 LYS A C 1
ATOM 796 O O . LYS A 1 96 ? -11.768 -3.644 5.301 1.00 90.44 96 LYS A O 1
ATOM 801 N N . PHE A 1 97 ? -10.107 -3.701 6.826 1.00 91.25 97 PHE A N 1
ATOM 802 C CA . PHE A 1 97 ? -8.993 -3.484 5.906 1.00 91.25 97 PHE A CA 1
ATOM 803 C C . PHE A 1 97 ? -8.909 -4.581 4.839 1.00 91.25 97 PHE A C 1
ATOM 805 O O . PHE A 1 97 ? -8.890 -4.276 3.653 1.00 91.25 97 PHE A O 1
ATOM 812 N N . VAL A 1 98 ? -8.972 -5.852 5.249 1.00 86.50 98 VAL A N 1
ATOM 813 C CA . VAL A 1 98 ? -8.953 -7.014 4.338 1.00 86.50 98 VAL A CA 1
ATOM 814 C C . VAL A 1 98 ? -10.030 -6.918 3.254 1.00 86.50 98 VAL A C 1
ATOM 816 O O . VAL A 1 98 ? -9.757 -7.141 2.080 1.00 86.50 98 VAL A O 1
ATOM 819 N N . ARG A 1 99 ? -11.246 -6.504 3.630 1.00 84.12 99 ARG A N 1
ATOM 820 C CA . ARG A 1 99 ? -12.381 -6.378 2.700 1.00 84.12 99 ARG A CA 1
ATOM 821 C C . ARG A 1 99 ? -12.201 -5.299 1.631 1.00 84.12 99 ARG A C 1
ATOM 823 O O . ARG A 1 99 ? -12.962 -5.295 0.673 1.00 84.12 99 ARG A O 1
ATOM 830 N N . LEU A 1 100 ? -11.272 -4.360 1.810 1.00 83.44 100 LEU A N 1
ATOM 831 C CA . LEU A 1 100 ? -11.017 -3.294 0.833 1.00 83.44 100 LEU A CA 1
ATOM 832 C C . LEU A 1 100 ? -10.068 -3.733 -0.271 1.00 83.44 100 LEU A C 1
ATOM 834 O O . LEU A 1 100 ? -10.180 -3.244 -1.390 1.00 83.44 100 LEU A O 1
ATOM 838 N N . PHE A 1 101 ? -9.124 -4.609 0.063 1.00 75.75 101 PHE A N 1
ATOM 839 C CA . PHE A 1 101 ? -8.084 -5.051 -0.858 1.00 75.75 101 PHE A CA 1
ATOM 840 C C . PHE A 1 101 ? -8.337 -6.452 -1.422 1.00 75.75 101 PHE A C 1
ATOM 842 O O . PHE A 1 101 ? -7.592 -6.875 -2.297 1.00 75.75 101 PHE A O 1
ATOM 849 N N . ASP A 1 102 ? -9.376 -7.141 -0.937 1.00 72.25 102 ASP A N 1
ATOM 850 C CA . ASP A 1 102 ? -9.782 -8.484 -1.374 1.00 72.25 102 ASP A CA 1
ATOM 851 C C . ASP A 1 102 ? -8.643 -9.522 -1.311 1.00 72.25 102 ASP A C 1
ATOM 853 O O . ASP A 1 102 ? -8.534 -10.429 -2.132 1.00 72.25 102 ASP A O 1
ATOM 857 N N . PHE A 1 103 ? -7.757 -9.371 -0.320 1.00 73.94 103 PHE A N 1
ATOM 858 C CA . PHE A 1 103 ? -6.635 -10.278 -0.086 1.00 73.94 103 PHE A CA 1
ATOM 859 C C . PHE A 1 103 ? -6.937 -11.256 1.049 1.00 73.94 103 PHE A C 1
ATOM 861 O O . PHE A 1 103 ? -7.283 -10.842 2.153 1.00 73.94 103 PHE A O 1
ATOM 868 N N . ASP A 1 104 ? -6.705 -12.548 0.828 1.00 69.94 104 ASP A N 1
ATOM 869 C CA . ASP A 1 104 ? -6.791 -13.567 1.877 1.00 69.94 104 ASP A CA 1
ATOM 870 C C . ASP A 1 104 ? -5.478 -13.678 2.674 1.00 69.94 104 ASP A C 1
ATOM 872 O O . ASP A 1 104 ? -4.760 -14.673 2.612 1.00 69.94 104 ASP A O 1
ATOM 876 N N . PHE A 1 105 ? -5.149 -12.644 3.455 1.00 75.19 105 PHE A N 1
ATOM 877 C CA . PHE A 1 105 ? -3.949 -12.660 4.311 1.00 75.19 105 PHE A CA 1
ATOM 878 C C . PHE A 1 105 ? -3.989 -13.735 5.409 1.00 75.19 105 PHE A C 1
ATOM 880 O O . PHE A 1 105 ? -2.957 -14.048 5.999 1.00 75.19 105 PHE A O 1
ATOM 887 N N . LEU A 1 106 ? -5.172 -14.275 5.718 1.00 70.50 106 LEU A N 1
ATOM 888 C CA . LEU A 1 106 ? -5.367 -15.269 6.773 1.00 70.50 106 LEU A CA 1
ATOM 889 C C . LEU A 1 106 ? -5.397 -16.710 6.244 1.00 70.50 106 LEU A C 1
ATOM 891 O O . LEU A 1 106 ? -5.494 -17.631 7.053 1.00 70.50 106 LEU A O 1
ATOM 895 N N . GLY A 1 107 ? -5.311 -16.917 4.925 1.00 62.25 107 GLY A N 1
ATOM 896 C CA . GLY A 1 107 ? -5.372 -18.246 4.310 1.00 62.25 107 GLY A CA 1
ATOM 897 C C . GLY A 1 107 ? -6.684 -18.979 4.598 1.00 62.25 107 GLY A C 1
ATOM 898 O O . GLY A 1 107 ? -6.712 -20.208 4.657 1.00 62.25 107 GLY A O 1
ATOM 899 N N . THR A 1 108 ? -7.762 -18.233 4.854 1.00 60.25 108 THR A N 1
ATOM 900 C CA . THR A 1 108 ? -9.076 -18.786 5.209 1.00 60.25 108 THR A CA 1
ATOM 901 C C . THR A 1 108 ? -9.925 -19.152 3.989 1.00 60.25 108 THR A C 1
ATOM 903 O O . THR A 1 108 ? -11.043 -19.642 4.152 1.00 60.25 108 THR A O 1
ATOM 906 N N . GLY A 1 109 ? -9.397 -18.938 2.781 1.00 55.50 109 GLY A N 1
ATOM 907 C CA . GLY A 1 109 ? -10.152 -18.880 1.538 1.00 55.50 109 GLY A CA 1
ATOM 908 C C . GLY A 1 109 ? -10.842 -17.522 1.379 1.00 55.50 109 GLY A C 1
ATOM 909 O O . GLY A 1 109 ? -11.111 -16.822 2.362 1.00 55.50 109 GLY A O 1
ATOM 910 N N . TYR A 1 110 ? -11.166 -17.148 0.133 1.00 53.59 110 TYR A N 1
ATOM 911 C CA . TYR A 1 110 ? -12.133 -16.079 -0.127 1.00 53.59 110 TYR A CA 1
ATOM 912 C C . TYR A 1 110 ? -13.371 -16.345 0.735 1.00 53.59 110 TYR A C 1
ATOM 914 O O . TYR A 1 110 ? -13.839 -17.484 0.803 1.00 53.59 110 TYR A O 1
ATOM 922 N N . LEU A 1 111 ? -13.848 -15.317 1.451 1.00 49.00 111 LEU A N 1
ATOM 923 C CA . LEU A 1 111 ? -15.011 -15.417 2.337 1.00 49.00 111 LEU A CA 1
ATOM 924 C C . LEU A 1 111 ? -16.093 -16.284 1.672 1.00 49.00 111 LEU A C 1
ATOM 926 O O . LEU A 1 111 ? -16.402 -16.017 0.510 1.00 49.00 111 LEU A O 1
ATOM 930 N N . PRO A 1 112 ? -16.676 -17.278 2.375 1.00 48.19 112 PRO A N 1
ATOM 931 C CA . PRO A 1 112 ? -17.651 -18.179 1.777 1.00 48.19 112 PRO A CA 1
ATOM 932 C C . PRO A 1 112 ? -18.713 -17.356 1.052 1.00 48.19 112 PRO A C 1
ATOM 934 O O . PRO A 1 112 ? -19.328 -16.465 1.647 1.00 48.19 112 PRO A O 1
ATOM 937 N N . GLU A 1 113 ? -18.880 -17.653 -0.236 1.00 48.25 113 GLU A N 1
ATOM 938 C CA . GLU A 1 113 ? -19.545 -16.871 -1.292 1.00 48.25 113 GLU A CA 1
ATOM 939 C C . GLU A 1 113 ? -21.008 -16.474 -0.998 1.00 48.25 113 GLU A C 1
ATOM 941 O O . GLU A 1 113 ? -21.638 -15.733 -1.748 1.00 48.25 113 GLU A O 1
ATOM 946 N N . ASN A 1 114 ? -21.553 -16.850 0.155 1.00 46.06 114 ASN A N 1
ATOM 947 C CA . ASN A 1 114 ? -22.943 -16.645 0.556 1.00 46.06 114 ASN A CA 1
ATOM 948 C C . ASN A 1 114 ? -23.310 -15.196 0.942 1.00 46.06 114 ASN A C 1
ATOM 950 O O . ASN A 1 114 ? -24.406 -14.954 1.449 1.00 46.06 114 ASN A O 1
ATOM 954 N N . LYS A 1 115 ? -22.424 -14.213 0.728 1.00 45.34 115 LYS A N 1
ATOM 955 C CA . LYS A 1 115 ? -22.746 -12.774 0.857 1.00 45.34 115 LYS A CA 1
ATOM 956 C C . LYS A 1 115 ? -22.225 -11.913 -0.292 1.00 45.34 115 LYS A C 1
ATOM 958 O O . LYS A 1 115 ? -22.195 -10.685 -0.163 1.00 45.34 115 LYS A O 1
ATOM 963 N N . ILE A 1 116 ? -21.862 -12.520 -1.420 1.00 48.66 116 ILE A N 1
ATOM 964 C CA . ILE A 1 116 ? -21.645 -11.770 -2.653 1.00 48.66 116 ILE A CA 1
ATOM 965 C C . ILE A 1 116 ? -23.033 -11.312 -3.109 1.00 48.66 116 ILE A C 1
ATOM 967 O O . ILE A 1 116 ? -23.837 -12.081 -3.629 1.00 48.66 116 ILE A O 1
ATOM 971 N N . ARG A 1 117 ? -23.357 -10.044 -2.817 1.00 45.38 117 ARG A N 1
ATOM 972 C CA . ARG A 1 117 ? -24.445 -9.305 -3.476 1.00 45.38 117 ARG A CA 1
ATOM 973 C C . ARG A 1 117 ? -24.405 -9.668 -4.951 1.00 45.38 117 ARG A C 1
ATOM 975 O O . ARG A 1 117 ? -23.305 -9.620 -5.476 1.00 45.38 117 ARG A O 1
ATOM 982 N N . ASN A 1 118 ? -25.551 -9.979 -5.564 1.00 40.16 118 ASN A N 1
ATOM 983 C CA . ASN A 1 118 ? -25.757 -10.205 -7.002 1.00 40.16 118 ASN A CA 1
ATOM 984 C C . ASN A 1 118 ? -24.926 -9.253 -7.886 1.00 40.16 118 ASN A C 1
ATOM 986 O O . ASN A 1 118 ? -25.441 -8.283 -8.441 1.00 40.16 118 ASN A O 1
ATOM 990 N N . PHE A 1 119 ? -23.632 -9.510 -8.007 1.00 46.94 119 PHE A N 1
ATOM 991 C CA . PHE A 1 119 ? -22.728 -8.818 -8.891 1.00 46.94 119 PHE A CA 1
ATOM 992 C C . PHE A 1 119 ? -22.898 -9.599 -10.176 1.00 46.94 119 PHE A C 1
ATOM 994 O O . PHE A 1 119 ? -22.268 -10.631 -10.390 1.00 46.94 119 PHE A O 1
ATOM 1001 N N . LYS A 1 120 ? -23.839 -9.152 -11.014 1.00 42.72 120 LYS A N 1
ATOM 1002 C CA . LYS A 1 120 ? -23.732 -9.473 -12.431 1.00 42.72 120 LYS A CA 1
ATOM 1003 C C . LYS A 1 120 ? -22.383 -8.912 -12.843 1.00 42.72 120 LYS A C 1
ATOM 1005 O O . LYS A 1 120 ? -22.214 -7.695 -12.851 1.00 42.72 120 LYS A O 1
ATOM 1010 N N . ALA A 1 121 ? -21.420 -9.793 -13.087 1.00 45.50 121 ALA A N 1
ATOM 1011 C CA . ALA A 1 121 ? -20.196 -9.407 -13.752 1.00 45.50 121 ALA A CA 1
ATOM 1012 C C . ALA A 1 121 ? -20.614 -8.651 -15.017 1.00 45.50 121 ALA A C 1
ATOM 1014 O O . ALA A 1 121 ? -21.294 -9.209 -15.881 1.00 45.50 121 ALA A O 1
ATOM 1015 N N . THR A 1 122 ? -20.287 -7.363 -15.094 1.00 48.28 122 THR A N 1
ATOM 1016 C CA . THR A 1 122 ? -20.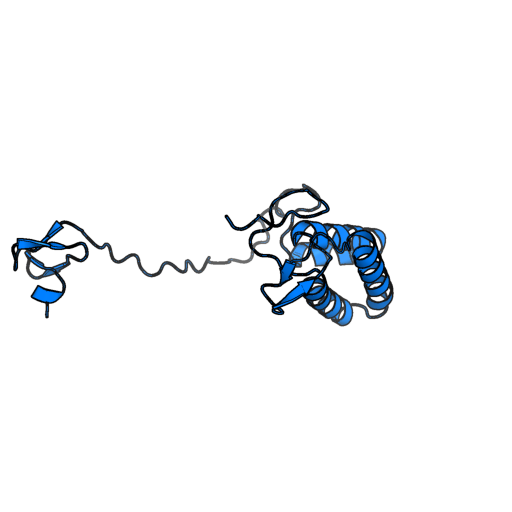305 -6.673 -16.376 1.00 48.28 122 THR A CA 1
ATOM 1017 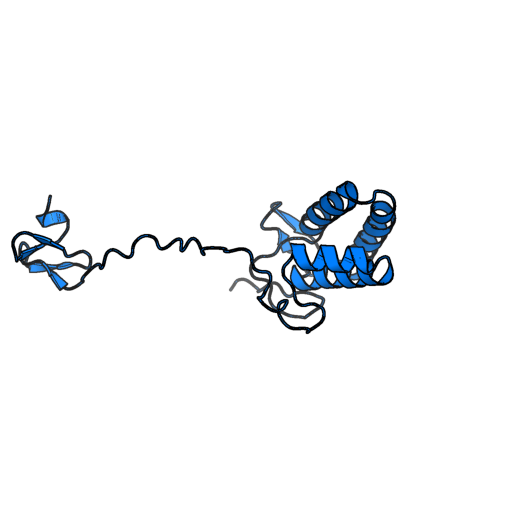C C . THR A 1 122 ? -19.138 -7.263 -17.132 1.00 48.28 122 THR A C 1
ATOM 1019 O O . THR A 1 122 ? -17.990 -6.888 -16.903 1.00 48.28 122 THR A O 1
ATOM 1022 N N . ILE A 1 123 ? -19.423 -8.259 -17.962 1.00 49.34 123 ILE A N 1
ATOM 1023 C CA . ILE A 1 123 ? -18.438 -8.733 -18.911 1.00 49.34 123 ILE A CA 1
ATOM 1024 C C . ILE A 1 123 ? -18.278 -7.583 -19.903 1.00 49.34 123 ILE A C 1
ATOM 1026 O O . ILE A 1 123 ? -19.180 -7.310 -20.690 1.00 49.34 123 ILE A O 1
ATOM 1030 N N . ILE A 1 124 ? -17.167 -6.854 -19.808 1.00 48.66 124 ILE A N 1
ATOM 1031 C CA . ILE A 1 124 ? -16.720 -5.969 -20.883 1.00 48.66 124 ILE A CA 1
ATOM 1032 C C . ILE A 1 124 ? -16.110 -6.906 -21.929 1.00 48.66 124 ILE A C 1
ATOM 1034 O O . ILE A 1 124 ? -14.896 -7.025 -22.040 1.00 48.66 124 ILE A O 1
ATOM 1038 N N . VAL A 1 125 ? -16.962 -7.682 -22.600 1.00 45.69 125 VAL A N 1
ATOM 1039 C CA . VAL A 1 125 ? -16.616 -8.203 -23.918 1.00 45.69 125 VAL A CA 1
ATOM 1040 C C . VAL A 1 125 ? -16.885 -7.007 -24.817 1.00 45.69 125 VAL A C 1
ATOM 1042 O O . VAL A 1 125 ? -18.037 -6.582 -24.925 1.00 45.69 125 VAL A O 1
ATOM 1045 N N . ASP A 1 126 ? -15.844 -6.420 -25.408 1.00 50.22 126 ASP A N 1
ATOM 1046 C CA . ASP A 1 126 ? -16.044 -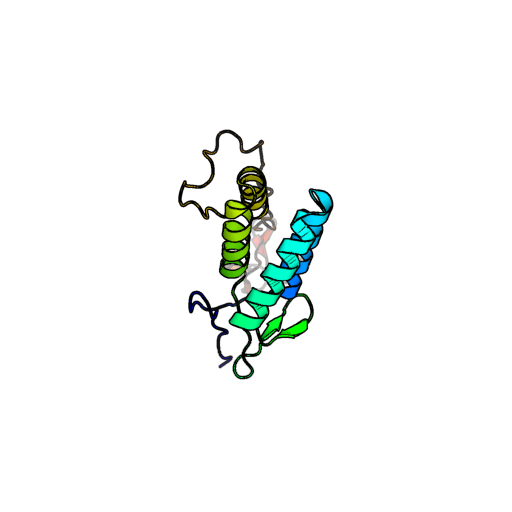5.843 -26.738 1.00 50.22 126 ASP A CA 1
ATOM 1047 C C . ASP A 1 126 ? -16.691 -6.969 -27.525 1.00 50.22 126 ASP A C 1
ATOM 1049 O O . ASP A 1 126 ? -16.060 -8.017 -27.626 1.00 50.22 126 ASP A O 1
ATOM 1053 N N . GLU A 1 127 ? -17.960 -6.822 -27.925 1.00 51.03 127 GLU A N 1
ATOM 1054 C CA . GLU A 1 127 ? -18.685 -7.842 -28.683 1.00 51.03 127 GLU A CA 1
ATOM 1055 C C . GLU A 1 127 ? -17.703 -8.458 -29.679 1.00 51.03 127 GLU A C 1
ATOM 1057 O O . GLU A 1 127 ? -17.255 -7.763 -30.596 1.00 51.03 127 GLU A O 1
ATOM 1062 N N . GLU A 1 128 ? -17.293 -9.713 -29.446 1.00 48.62 128 GLU A N 1
ATOM 1063 C CA . GLU A 1 128 ? -16.490 -10.459 -30.403 1.00 48.62 128 GLU A CA 1
ATOM 1064 C C . GLU A 1 128 ? -17.402 -10.606 -31.613 1.00 48.62 128 GLU A C 1
ATOM 1066 O O . GLU A 1 128 ? -18.184 -11.549 -31.732 1.00 48.62 128 GLU A O 1
ATOM 1071 N N . LYS A 1 129 ? -17.367 -9.608 -32.499 1.00 54.84 129 LYS A N 1
ATOM 1072 C CA . LYS A 1 129 ? -17.820 -9.767 -33.865 1.00 54.84 129 LYS A CA 1
ATOM 1073 C C . LYS A 1 129 ? -17.023 -10.963 -34.335 1.00 54.84 129 LYS A C 1
ATOM 1075 O O . LYS A 1 129 ? -15.800 -10.916 -34.326 1.00 54.84 129 LYS A O 1
ATOM 1080 N N . THR A 1 130 ? -17.706 -12.058 -34.625 1.00 52.03 130 THR A N 1
ATOM 1081 C CA . THR A 1 130 ? -17.115 -13.238 -35.237 1.00 52.03 130 THR A CA 1
ATOM 1082 C C . THR A 1 130 ? -16.521 -12.778 -36.555 1.00 52.03 130 THR A C 1
ATOM 1084 O O . THR A 1 130 ? -17.239 -12.599 -37.537 1.00 52.03 130 THR A O 1
ATOM 1087 N N . ILE A 1 131 ? -15.234 -12.448 -36.528 1.00 58.22 131 ILE A N 1
ATOM 1088 C CA . ILE A 1 131 ? -14.527 -12.001 -37.707 1.00 58.22 131 ILE A CA 1
ATOM 1089 C C . ILE A 1 131 ? -14.011 -13.263 -38.383 1.00 58.22 131 ILE A C 1
ATOM 1091 O O . ILE A 1 131 ? -13.104 -13.925 -37.875 1.00 58.22 131 ILE A O 1
ATOM 1095 N N . GLU A 1 132 ? -14.646 -13.644 -39.487 1.00 70.31 132 GLU A N 1
ATOM 1096 C CA . GLU A 1 132 ? -14.203 -14.789 -40.268 1.00 70.31 132 GLU A CA 1
ATOM 1097 C C . GLU A 1 132 ? -13.071 -14.373 -41.211 1.00 70.31 132 GLU A C 1
ATOM 1099 O O . GLU A 1 132 ? -13.115 -13.336 -41.880 1.00 70.31 132 GLU A O 1
ATOM 1104 N N . SER A 1 133 ? -12.028 -15.202 -41.242 1.00 82.00 133 SER A N 1
ATOM 1105 C CA . SER A 1 133 ? -10.886 -15.031 -42.137 1.00 82.00 133 SER A CA 1
ATOM 1106 C C . SER A 1 133 ? -10.972 -16.027 -43.289 1.00 82.00 133 SER A C 1
ATOM 1108 O O . SER A 1 133 ? -11.272 -17.201 -43.081 1.00 82.00 133 SER A O 1
ATOM 1110 N N . GLY A 1 134 ? -10.715 -15.563 -44.508 1.00 88.31 134 GLY A N 1
ATOM 1111 C CA . GLY A 1 134 ? -10.879 -16.362 -45.720 1.00 88.31 134 GLY A CA 1
ATOM 1112 C C . GLY A 1 134 ? -10.518 -15.585 -46.982 1.00 88.31 134 GLY A C 1
ATOM 1113 O O . GLY A 1 134 ? -9.795 -14.593 -46.925 1.00 88.31 134 GLY A O 1
ATOM 1114 N N . ILE A 1 135 ? -11.027 -16.024 -48.132 1.00 89.69 135 ILE A N 1
ATOM 1115 C CA . ILE A 1 135 ? -10.851 -15.335 -49.418 1.00 89.69 135 ILE A CA 1
ATOM 1116 C C . ILE A 1 135 ? -12.116 -14.529 -49.722 1.00 89.69 135 ILE A C 1
ATOM 1118 O O . ILE A 1 135 ? -13.210 -15.080 -49.703 1.00 89.69 135 ILE A O 1
ATOM 1122 N N . CYS A 1 136 ? -11.965 -13.236 -50.013 1.00 91.38 136 CYS A N 1
ATOM 1123 C CA . CYS A 1 136 ? -13.062 -12.383 -50.466 1.00 91.38 136 CYS A CA 1
ATOM 1124 C C . CYS A 1 136 ? -13.539 -12.829 -51.849 1.00 91.38 136 CYS A C 1
ATOM 1126 O O . CYS A 1 136 ? -12.749 -12.879 -52.793 1.00 91.38 136 CYS A O 1
ATOM 1128 N N . GLU A 1 137 ? -14.833 -13.081 -51.996 1.00 91.44 137 GLU A N 1
ATOM 1129 C CA . GLU A 1 137 ? -15.431 -13.527 -53.257 1.00 91.44 137 GLU A CA 1
ATOM 1130 C C . GLU A 1 137 ? -15.597 -12.384 -54.278 1.00 91.44 137 GLU A C 1
ATOM 1132 O O . GLU A 1 137 ? -15.790 -12.644 -55.463 1.00 91.44 137 GLU A O 1
ATOM 1137 N N . GLY A 1 138 ? -15.452 -11.120 -53.854 1.00 91.44 138 GLY A N 1
ATOM 1138 C CA . GLY A 1 138 ? -15.479 -9.944 -54.735 1.00 91.44 138 GLY A CA 1
ATOM 1139 C C . GLY A 1 138 ? -14.132 -9.616 -55.394 1.00 91.44 138 GLY A C 1
ATOM 1140 O O . GLY A 1 138 ? -14.086 -9.300 -56.582 1.00 91.44 138 GLY A O 1
ATOM 1141 N N . CYS A 1 139 ? -13.024 -9.698 -54.645 1.00 93.25 139 CYS A N 1
ATOM 1142 C CA . CYS A 1 139 ? -11.685 -9.336 -55.142 1.00 93.25 139 CYS A CA 1
ATOM 1143 C C . CYS A 1 139 ? -10.688 -10.503 -55.220 1.00 93.25 139 CYS A C 1
ATOM 1145 O O . CYS A 1 139 ? -9.590 -10.330 -55.749 1.00 93.25 139 CYS A O 1
ATOM 1147 N N . GLY A 1 140 ? -11.032 -11.679 -54.686 1.00 89.00 140 GLY A N 1
ATOM 1148 C CA . GLY A 1 140 ? -10.173 -12.867 -54.672 1.00 89.00 140 GLY A CA 1
ATOM 1149 C C . GLY A 1 140 ? -8.978 -12.787 -53.715 1.00 89.00 140 GLY A C 1
ATOM 1150 O O . GLY A 1 140 ? -8.117 -13.665 -53.743 1.00 89.00 140 GLY A O 1
ATOM 1151 N N . GLN A 1 141 ? -8.887 -11.746 -52.881 1.00 90.31 141 GLN A N 1
ATOM 1152 C CA . GLN A 1 141 ? -7.796 -11.580 -51.919 1.00 90.31 141 GLN A CA 1
ATOM 1153 C C . GLN A 1 141 ? -8.152 -12.168 -50.554 1.00 90.31 141 GLN A C 1
ATOM 1155 O O . GLN A 1 141 ? -9.311 -12.155 -50.137 1.00 90.31 141 GLN A O 1
ATOM 1160 N N . ALA A 1 142 ? -7.138 -12.659 -49.840 1.00 87.12 142 ALA A N 1
ATOM 1161 C CA . ALA A 1 142 ? -7.297 -13.086 -48.458 1.00 87.12 142 ALA A CA 1
ATOM 1162 C C . ALA A 1 142 ? -7.624 -11.879 -47.567 1.00 87.12 142 ALA A C 1
ATOM 1164 O O . ALA A 1 142 ? -6.942 -10.855 -47.624 1.00 87.12 142 ALA A O 1
ATOM 1165 N N . SER A 1 143 ? -8.652 -12.008 -46.737 1.00 87.38 143 SER A N 1
ATOM 1166 C CA . SER A 1 143 ? -9.058 -10.996 -45.771 1.00 87.38 143 SER A CA 1
ATOM 1167 C C . SER A 1 143 ? -9.350 -11.649 -44.430 1.00 87.38 143 SER A C 1
ATOM 1169 O O . SER A 1 143 ? -9.835 -12.776 -44.358 1.00 87.38 143 SER A O 1
ATOM 1171 N N . VAL A 1 144 ? -9.030 -10.923 -43.366 1.00 85.00 144 VAL A N 1
ATOM 1172 C CA . VAL A 1 144 ? -9.325 -11.315 -41.988 1.00 85.00 144 VAL A CA 1
ATOM 1173 C C . VAL A 1 144 ? -10.597 -10.660 -41.462 1.00 85.00 144 VAL A C 1
ATOM 1175 O O . VAL A 1 144 ? -10.880 -10.864 -40.297 1.00 85.00 144 VAL A O 1
ATOM 1178 N N . ASP A 1 145 ? -11.321 -9.886 -42.287 1.00 85.81 145 ASP A N 1
ATOM 1179 C CA . ASP A 1 145 ? -12.595 -9.220 -41.956 1.00 85.81 145 ASP A CA 1
ATOM 1180 C C . ASP A 1 145 ? -13.675 -9.469 -43.019 1.00 85.81 145 ASP A C 1
ATOM 1182 O O . ASP A 1 145 ? -14.243 -8.544 -43.615 1.00 85.81 145 ASP A O 1
ATOM 1186 N N . LEU A 1 146 ? -13.948 -10.746 -43.299 1.00 87.25 146 LEU A N 1
ATOM 1187 C CA . LEU A 1 146 ? -15.041 -11.116 -44.193 1.00 87.25 146 LEU A CA 1
ATOM 1188 C C . LEU A 1 146 ? -16.391 -11.027 -43.478 1.00 87.25 146 LEU A C 1
ATOM 1190 O O . LEU A 1 146 ? -16.533 -11.424 -42.322 1.00 87.25 146 LEU A O 1
ATOM 1194 N N . LYS A 1 147 ? -17.403 -10.535 -44.198 1.00 88.94 147 LYS A N 1
ATOM 1195 C CA . LYS A 1 147 ? -18.815 -10.648 -43.806 1.00 88.94 147 LYS A CA 1
ATOM 1196 C C . LYS A 1 147 ? -19.636 -11.140 -44.981 1.00 88.94 147 LYS A C 1
ATOM 1198 O O . LYS A 1 147 ? -19.362 -10.768 -46.120 1.00 88.94 147 LYS A O 1
ATOM 1203 N N . GLU A 1 148 ? -20.641 -11.948 -44.678 1.00 88.81 148 GLU A N 1
ATOM 1204 C CA . GLU A 1 148 ? -21.604 -12.429 -45.656 1.00 88.81 148 GLU A CA 1
ATOM 1205 C C . GLU A 1 148 ? -22.640 -11.336 -45.967 1.00 88.81 148 GLU A C 1
ATOM 1207 O O . GLU A 1 148 ? -23.370 -10.881 -45.085 1.00 88.81 148 GLU A O 1
ATOM 1212 N N . GLU A 1 149 ? -22.726 -10.930 -47.233 1.00 87.56 149 GLU A N 1
ATOM 1213 C CA . GLU A 1 149 ? -23.790 -10.078 -47.760 1.00 87.56 149 GLU A CA 1
ATOM 1214 C C . GLU A 1 149 ? -24.459 -10.788 -48.940 1.00 87.56 149 GLU A C 1
ATOM 1216 O O . GLU A 1 149 ? -23.815 -11.133 -49.927 1.00 87.56 149 GLU A O 1
ATOM 1221 N N . ASN A 1 150 ? -25.770 -11.027 -48.844 1.00 86.12 150 ASN A N 1
ATOM 1222 C CA . ASN A 1 150 ? -26.555 -11.725 -49.874 1.00 86.12 150 ASN A CA 1
ATOM 1223 C C . ASN A 1 150 ? -26.014 -13.120 -50.268 1.00 86.12 150 ASN A C 1
ATOM 1225 O O . ASN A 1 150 ? -26.178 -13.537 -51.414 1.00 86.12 150 ASN A O 1
ATOM 1229 N N . GLY A 1 151 ? -25.394 -13.848 -49.334 1.00 87.00 151 GLY A N 1
ATOM 1230 C CA . GLY A 1 151 ? -24.828 -15.177 -49.594 1.00 87.00 151 GLY A CA 1
ATOM 1231 C C . GLY A 1 151 ? -23.396 -15.173 -50.135 1.00 87.00 151 GLY A C 1
ATOM 1232 O O . GLY A 1 151 ? -22.938 -16.215 -50.594 1.00 87.00 151 GLY A O 1
ATOM 1233 N N . ILE A 1 152 ? -22.722 -14.016 -50.132 1.00 89.06 152 ILE A N 1
ATOM 1234 C CA . ILE A 1 152 ? -21.370 -13.831 -50.673 1.00 89.06 152 ILE A CA 1
ATOM 1235 C C . ILE A 1 152 ? -20.467 -13.235 -49.589 1.00 89.06 152 ILE A C 1
ATOM 1237 O O . ILE A 1 152 ? -20.846 -12.266 -48.928 1.00 89.06 152 ILE A O 1
ATOM 1241 N N . TRP A 1 153 ? -19.263 -13.777 -49.415 1.00 91.25 153 TRP A N 1
ATOM 1242 C CA . TRP A 1 153 ? -18.299 -13.302 -48.417 1.00 91.25 153 TRP A CA 1
ATOM 1243 C C . TRP A 1 153 ? -17.426 -12.169 -48.961 1.00 91.25 153 TRP A C 1
ATOM 1245 O O . TRP A 1 153 ? -16.567 -12.376 -49.822 1.00 91.25 153 TRP A O 1
ATOM 1255 N N . LEU A 1 154 ? -17.610 -10.958 -48.429 1.00 92.12 154 LEU A N 1
ATOM 1256 C CA . LEU A 1 154 ? -16.947 -9.743 -48.905 1.00 92.12 154 LEU A CA 1
ATOM 1257 C C . LEU A 1 154 ? -16.054 -9.111 -47.828 1.00 92.12 154 LEU A C 1
ATOM 1259 O O . LEU A 1 154 ? -16.426 -9.022 -46.652 1.00 92.12 154 LEU A O 1
ATOM 1263 N N . CYS A 1 155 ? -14.870 -8.647 -48.242 1.00 92.12 155 CYS A N 1
ATOM 1264 C CA . CYS A 1 155 ? -13.986 -7.832 -47.408 1.00 92.12 155 CYS A CA 1
ATOM 1265 C C . CYS A 1 155 ? -14.470 -6.379 -47.343 1.00 92.12 155 CYS A C 1
ATOM 1267 O O . CYS A 1 155 ? -15.262 -5.947 -48.176 1.00 92.12 155 CYS A O 1
ATOM 1269 N N . GLU A 1 156 ? -13.947 -5.607 -46.389 1.00 89.50 156 GLU A N 1
ATOM 1270 C CA . GLU A 1 156 ? -14.297 -4.193 -46.188 1.00 89.50 156 GLU A CA 1
ATOM 1271 C C . GLU A 1 156 ? -14.288 -3.368 -47.482 1.00 89.50 156 GLU A C 1
ATOM 1273 O O . GLU A 1 156 ? -15.299 -2.760 -47.814 1.00 89.50 156 GLU A O 1
ATOM 1278 N N . SER A 1 157 ? -13.219 -3.449 -48.276 1.00 88.75 157 SER A N 1
ATOM 1279 C CA . SER A 1 157 ? -13.086 -2.681 -49.522 1.00 88.75 157 SER A CA 1
ATOM 1280 C C . SER A 1 157 ? -1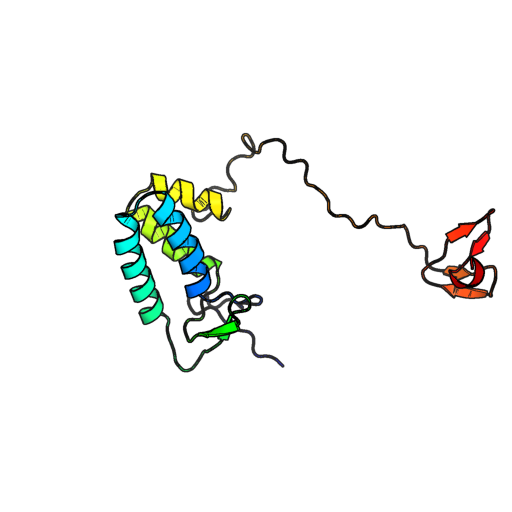4.046 -3.090 -50.643 1.00 88.75 157 SER A C 1
ATOM 1282 O O . SER A 1 157 ? -14.145 -2.373 -51.630 1.00 88.75 157 SER A O 1
ATOM 1284 N N . CYS A 1 158 ? -14.688 -4.257 -50.551 1.00 88.88 158 CYS A N 1
ATOM 1285 C CA . CYS A 1 158 ? -15.705 -4.695 -51.514 1.00 88.88 158 CYS A CA 1
ATOM 1286 C C . CYS A 1 158 ? -17.135 -4.444 -51.020 1.00 88.88 158 CYS A C 1
ATOM 1288 O O . CYS A 1 158 ? -18.072 -4.665 -51.786 1.00 88.88 158 CYS A O 1
ATOM 1290 N N . ARG A 1 159 ? -17.294 -4.052 -49.749 1.00 85.88 159 ARG A N 1
ATOM 1291 C CA . ARG A 1 159 ? -18.574 -3.655 -49.144 1.00 85.88 159 ARG A CA 1
ATOM 1292 C C . ARG A 1 159 ? -18.800 -2.140 -49.233 1.00 85.88 159 ARG A C 1
ATOM 1294 O O . ARG A 1 159 ? -19.951 -1.713 -49.240 1.00 85.88 159 ARG A O 1
ATOM 1301 N N . GLU A 1 160 ? -17.723 -1.349 -49.262 1.00 78.75 160 GLU A N 1
ATOM 1302 C CA . GLU A 1 160 ? -17.746 0.092 -49.582 1.00 78.75 160 GLU A CA 1
ATOM 1303 C C . GLU A 1 160 ? -17.970 0.356 -51.078 1.00 78.75 160 GLU A C 1
ATOM 1305 O O . GLU A 1 160 ? -18.736 1.299 -51.389 1.00 78.75 160 GLU A O 1
#

Secondary structure (DSSP, 8-state):
-PPPPB-TTT--B-SS---HHHHHHHHHHHHHTT-HHHHHHHHHHHHHHHHHHB-SS--EE-TTT--EESB---HHHHHHHHHHHHHTT-HHHHHHHHHHHT--TTSS-S--STT----------------EEEE-TTT--EEEEEEEETTEEE-HHHH-

Radius of gyration: 25.22 Å; chains: 1; bounding box: 48×29×72 Å

Foldseek 3Di:
DPDFFAAPPPRDGAPQFADLVNVLVVVLVVCVVPPPVVSVVVVVVSVVLLVVQFDPVHWDQHPVPRDIGRRHHHPVVSLLSVLVVVCVVPVVVSVVSCVVVVDPSVPPPRDPCVPPDPPPPPPPPPPPPVQPWDAFPQPRDTDSRWDDDPNGTHDPVRVD

Sequence (160 aa):
MEETVICRLCFEPVFNFLCVNCLNKTISAWLSSLNNKILNDYESFHLNLLNKFSSEENQEKCIKCRRTTNTVLCPYCYVNEVFWWIFNKDINLAKKFVRLFDFDFLGTGYLPENKIRNFKATIIVDEEKTIESGICEGCGQASVDLKEENGIWLCESCRE

pLDDT: mean 84.56, std 16.55, range [40.16, 97.75]